Protein AF-A0A0R1NT02-F1 (afdb_monomer_lite)

Sequence (97 aa):
MPLEDQNKYAWSVKQDEKQIIGFFRKLAKPNDTLDRYLSLSNLDQNADYIINQKNKVSGRVLTNFGLREPYQFNASNGDTAQVTGDFQSYLFEIEKE

Structure (mmCIF, N/CA/C/O backbone):
data_AF-A0A0R1NT02-F1
#
_entry.id   AF-A0A0R1NT02-F1
#
loop_
_atom_site.group_PDB
_atom_site.id
_atom_site.type_symbol
_atom_site.label_atom_id
_atom_site.label_alt_id
_atom_site.label_comp_id
_atom_site.label_asym_id
_atom_site.label_entity_id
_atom_site.label_seq_id
_atom_site.pdbx_PDB_ins_code
_atom_site.Cartn_x
_atom_site.Cartn_y
_atom_site.Cartn_z
_atom_site.occupancy
_atom_site.B_iso_or_equiv
_atom_site.auth_seq_id
_atom_site.auth_comp_id
_atom_site.auth_asym_id
_atom_site.auth_atom_id
_atom_site.pdbx_PDB_model_num
ATOM 1 N N . MET A 1 1 ? -11.741 -10.923 -19.361 1.00 29.39 1 MET A N 1
ATOM 2 C CA . MET A 1 1 ? -11.378 -11.605 -18.099 1.00 29.39 1 MET A CA 1
ATOM 3 C C . MET A 1 1 ? -10.231 -10.823 -17.491 1.00 29.39 1 MET A C 1
ATOM 5 O O . MET A 1 1 ? -9.251 -10.653 -18.210 1.00 29.39 1 MET A O 1
ATOM 9 N N . PRO A 1 2 ? -10.318 -10.278 -16.267 1.00 39.94 2 PRO A N 1
ATOM 10 C CA . PRO A 1 2 ? -9.117 -9.746 -15.649 1.00 39.94 2 PRO A CA 1
ATOM 11 C C . PRO A 1 2 ? -8.223 -10.944 -15.321 1.00 39.94 2 PRO A C 1
ATOM 13 O O . PRO A 1 2 ? -8.637 -11.865 -14.621 1.00 39.94 2 PRO A O 1
ATOM 16 N N . LEU A 1 3 ? -7.034 -10.973 -15.917 1.00 39.59 3 LEU A N 1
ATOM 17 C CA . LEU A 1 3 ? -5.967 -11.877 -15.508 1.00 39.59 3 LEU A CA 1
ATOM 18 C C . LEU A 1 3 ? -5.615 -11.493 -14.068 1.00 39.59 3 LEU A C 1
ATOM 20 O O . LEU A 1 3 ? -5.283 -10.332 -13.824 1.00 39.59 3 LEU A O 1
ATOM 24 N N . GLU A 1 4 ? -5.723 -12.422 -13.118 1.00 54.50 4 GLU A N 1
ATOM 25 C CA . GLU A 1 4 ? -5.151 -12.222 -11.784 1.00 54.50 4 GLU A CA 1
ATOM 26 C C . GLU A 1 4 ? -3.694 -11.766 -11.947 1.00 54.50 4 GLU A C 1
ATOM 28 O O . GLU A 1 4 ? -2.909 -12.416 -12.643 1.00 54.50 4 GLU A O 1
ATOM 33 N N . ASP A 1 5 ? -3.326 -10.621 -11.361 1.00 67.56 5 ASP A N 1
ATOM 34 C CA . ASP A 1 5 ? -1.960 -10.097 -11.465 1.00 67.56 5 ASP A CA 1
ATOM 35 C C . ASP A 1 5 ? -1.029 -10.930 -10.572 1.00 67.56 5 ASP A C 1
ATOM 37 O O . ASP A 1 5 ? -0.677 -10.533 -9.463 1.00 67.56 5 ASP A O 1
ATOM 41 N N . GLN A 1 6 ? -0.596 -12.090 -11.076 1.00 83.31 6 GLN A N 1
ATOM 42 C CA . GLN A 1 6 ? 0.353 -13.003 -10.418 1.00 83.31 6 GLN A CA 1
ATOM 43 C C . GLN A 1 6 ? 1.731 -12.372 -10.141 1.00 83.31 6 GLN A C 1
ATOM 45 O O . GLN A 1 6 ? 2.622 -13.013 -9.572 1.00 83.31 6 GLN A O 1
ATOM 50 N N . ASN A 1 7 ? 1.939 -11.125 -10.568 1.00 87.94 7 ASN A N 1
ATOM 51 C CA . ASN A 1 7 ? 3.143 -10.356 -10.309 1.00 87.94 7 ASN A CA 1
ATOM 52 C C . ASN A 1 7 ? 3.191 -9.780 -8.888 1.00 87.94 7 ASN A C 1
ATOM 54 O O . ASN A 1 7 ? 4.226 -9.234 -8.507 1.00 87.94 7 ASN A O 1
ATOM 58 N N . LYS A 1 8 ? 2.095 -9.859 -8.124 1.00 89.12 8 LYS A N 1
ATOM 59 C CA . LYS A 1 8 ? 1.964 -9.197 -6.827 1.00 89.12 8 LYS A CA 1
ATOM 60 C C . LYS A 1 8 ? 1.476 -10.123 -5.735 1.00 89.12 8 LYS A C 1
ATOM 62 O O . LYS A 1 8 ? 0.629 -10.980 -5.965 1.00 89.12 8 LYS A O 1
ATOM 67 N N . TYR A 1 9 ? 1.963 -9.860 -4.533 1.00 91.44 9 TYR A N 1
ATOM 68 C CA . TYR A 1 9 ? 1.446 -10.435 -3.307 1.00 91.44 9 TYR A CA 1
ATOM 69 C C . TYR A 1 9 ? 1.283 -9.336 -2.272 1.00 91.44 9 TYR A C 1
ATOM 71 O O . TYR A 1 9 ? 2.127 -8.448 -2.154 1.00 91.44 9 TYR A O 1
ATOM 79 N N . ALA A 1 10 ? 0.200 -9.419 -1.513 1.00 91.25 10 ALA A N 1
ATOM 80 C CA 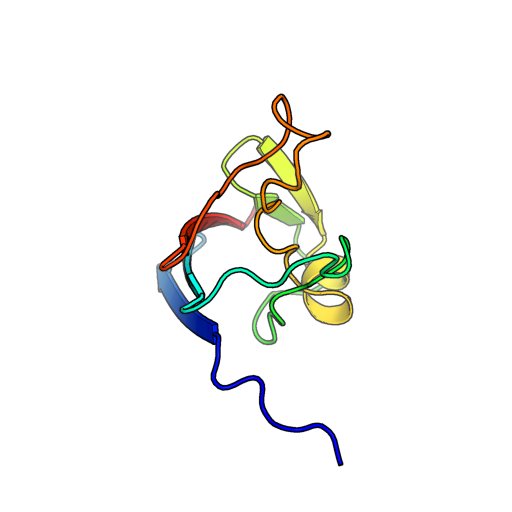. ALA A 1 10 ? 0.002 -8.597 -0.341 1.00 91.25 10 ALA A CA 1
ATOM 81 C C . ALA A 1 10 ? -0.535 -9.462 0.794 1.00 91.25 10 ALA A C 1
ATOM 83 O O . ALA A 1 10 ? -1.285 -10.412 0.567 1.00 91.25 10 ALA A O 1
ATOM 84 N N . TRP A 1 11 ? -0.132 -9.135 2.010 1.00 91.62 11 TRP A N 1
ATOM 85 C CA . TRP A 1 11 ? -0.605 -9.778 3.227 1.00 91.62 11 TRP A CA 1
ATOM 86 C C . TRP A 1 11 ? -0.772 -8.722 4.307 1.00 91.62 11 TRP A C 1
ATOM 88 O O . TRP A 1 11 ? -0.206 -7.632 4.220 1.00 91.62 11 TRP A O 1
ATOM 98 N N . SER A 1 12 ? -1.548 -9.039 5.337 1.00 91.69 12 SER A N 1
ATOM 99 C CA . SER A 1 12 ? -1.716 -8.134 6.460 1.00 91.69 12 SER A CA 1
ATOM 100 C C . SER A 1 12 ? -1.797 -8.876 7.781 1.0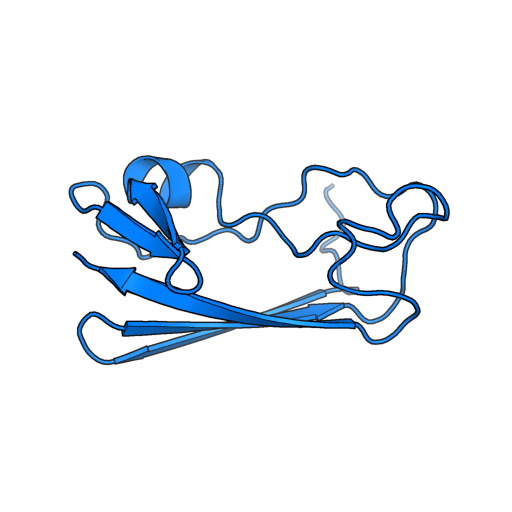0 91.69 12 SER A C 1
ATOM 102 O O . SER A 1 12 ? -2.361 -9.966 7.858 1.00 91.69 12 SER A O 1
ATOM 104 N N . VAL A 1 13 ? -1.231 -8.255 8.811 1.00 92.81 13 VAL A N 1
ATOM 105 C CA . VAL A 1 13 ? -1.328 -8.682 10.204 1.00 92.81 13 VAL A CA 1
ATOM 106 C C . VAL A 1 13 ? -1.869 -7.505 11.001 1.00 92.81 13 VAL A C 1
ATOM 108 O O . VAL A 1 13 ? -1.377 -6.385 10.862 1.00 92.81 13 VAL A O 1
ATOM 111 N N . LYS A 1 14 ? -2.890 -7.754 11.820 1.00 92.25 14 LYS A N 1
ATOM 112 C CA . LYS A 1 14 ? -3.532 -6.750 12.669 1.00 92.25 14 LYS A CA 1
ATOM 113 C C . LYS A 1 14 ? -3.423 -7.164 14.133 1.00 92.25 14 LYS A C 1
ATOM 115 O O . LYS A 1 14 ? -3.674 -8.323 14.456 1.00 92.25 14 LYS A O 1
ATOM 120 N N . GLN A 1 15 ? -3.095 -6.206 14.990 1.00 93.75 15 GLN A N 1
ATOM 121 C CA . GLN A 1 15 ? -3.138 -6.323 16.441 1.00 93.75 15 GLN A CA 1
ATOM 122 C C . GLN A 1 15 ? -3.749 -5.041 17.011 1.00 93.75 15 GLN A C 1
ATOM 124 O O . GLN A 1 15 ? -3.194 -3.957 16.836 1.00 93.75 15 GLN A O 1
ATOM 129 N N . ASP A 1 16 ? -4.893 -5.177 17.683 1.00 92.12 16 ASP A N 1
ATOM 130 C CA . ASP A 1 16 ? -5.668 -4.058 18.227 1.00 92.12 16 ASP A CA 1
ATOM 131 C C . ASP A 1 16 ? -5.936 -2.986 17.154 1.00 92.12 16 ASP A C 1
ATOM 133 O O . ASP A 1 16 ? -6.504 -3.291 16.099 1.00 92.12 16 ASP A O 1
ATOM 137 N N . GLU A 1 17 ? -5.499 -1.751 17.396 1.00 94.38 17 GLU A N 1
ATOM 138 C CA . GLU A 1 17 ? -5.670 -0.619 16.483 1.00 94.38 17 GLU A CA 1
ATOM 139 C C . GLU A 1 17 ? -4.536 -0.461 15.468 1.00 94.38 17 GLU A C 1
ATOM 141 O O . GLU A 1 17 ? -4.586 0.430 14.624 1.00 94.38 17 GLU A O 1
ATOM 146 N N . LYS A 1 18 ? -3.534 -1.347 15.494 1.00 94.44 18 LYS A N 1
ATOM 147 C CA . LYS A 1 18 ? -2.388 -1.316 14.583 1.00 94.44 18 LYS A CA 1
ATOM 148 C C . LYS A 1 18 ? -2.451 -2.451 13.575 1.00 94.44 18 LYS A C 1
ATOM 150 O O . LYS A 1 18 ? -2.759 -3.599 13.893 1.00 94.44 18 LYS A O 1
ATOM 155 N N . GLN A 1 19 ? -2.111 -2.140 12.337 1.00 94.19 19 GLN A N 1
ATOM 156 C CA . GLN A 1 19 ? -2.099 -3.087 11.238 1.00 94.19 19 GLN A CA 1
ATOM 157 C C . GLN A 1 19 ? -0.877 -2.847 10.358 1.00 94.19 19 GLN A C 1
ATOM 159 O O . GLN A 1 19 ? -0.603 -1.725 9.942 1.00 94.19 19 GLN A O 1
ATOM 164 N N . ILE A 1 20 ? -0.155 -3.922 10.052 1.00 95.06 20 ILE A N 1
ATOM 165 C CA . ILE A 1 20 ? 0.941 -3.913 9.086 1.00 95.06 20 ILE A CA 1
ATOM 166 C C . ILE A 1 20 ? 0.454 -4.595 7.813 1.00 95.06 20 ILE A C 1
ATOM 168 O O . ILE A 1 20 ? -0.196 -5.646 7.859 1.00 95.06 20 ILE A O 1
ATOM 172 N N . ILE A 1 21 ? 0.762 -3.997 6.668 1.00 95.06 21 ILE A N 1
ATOM 173 C CA . ILE A 1 21 ? 0.507 -4.581 5.352 1.00 95.06 21 ILE A CA 1
ATOM 174 C C . ILE A 1 21 ? 1.837 -4.721 4.632 1.00 95.06 21 ILE A C 1
ATOM 176 O O . ILE A 1 21 ? 2.527 -3.733 4.382 1.00 95.06 21 ILE A O 1
ATOM 180 N N . GLY A 1 22 ? 2.178 -5.956 4.279 1.00 94.50 22 GLY A N 1
ATOM 181 C CA . GLY A 1 22 ? 3.312 -6.238 3.418 1.00 94.50 22 GLY A CA 1
ATOM 182 C C . GLY A 1 22 ? 2.889 -6.294 1.965 1.00 94.50 22 GLY A C 1
ATOM 183 O O . GLY A 1 22 ? 1.927 -6.976 1.620 1.00 94.50 22 GLY A O 1
ATOM 184 N N . PHE A 1 23 ? 3.632 -5.595 1.116 1.00 94.12 23 PHE A N 1
ATOM 185 C CA . PHE A 1 23 ? 3.488 -5.612 -0.331 1.00 94.12 23 PHE A CA 1
ATOM 186 C C . PHE A 1 23 ? 4.750 -6.171 -0.979 1.00 94.12 23 PHE A C 1
ATOM 188 O O . PHE A 1 23 ? 5.864 -5.808 -0.595 1.00 94.12 23 PHE A O 1
ATOM 195 N N . PHE A 1 24 ? 4.568 -7.012 -1.995 1.00 93.69 24 PHE A N 1
ATOM 196 C CA . PHE A 1 24 ? 5.644 -7.501 -2.841 1.00 93.69 24 PHE A CA 1
ATOM 197 C C . PHE A 1 24 ? 5.240 -7.523 -4.313 1.00 93.69 24 PHE A C 1
ATOM 199 O O . PHE A 1 24 ? 4.148 -7.979 -4.664 1.00 93.69 24 PHE A O 1
ATOM 206 N N . ARG A 1 25 ? 6.153 -7.097 -5.188 1.00 92.31 25 ARG A N 1
ATOM 207 C CA . ARG A 1 25 ? 6.017 -7.163 -6.646 1.00 92.31 25 ARG A CA 1
ATOM 208 C C . ARG A 1 25 ? 7.249 -7.831 -7.251 1.00 92.31 25 ARG A C 1
ATOM 210 O O . ARG A 1 25 ? 8.364 -7.381 -7.012 1.00 92.31 25 ARG A O 1
ATOM 217 N N . LYS A 1 26 ? 7.053 -8.872 -8.070 1.00 93.69 26 LYS A N 1
ATOM 218 C CA . LYS A 1 26 ? 8.161 -9.630 -8.683 1.00 93.69 26 LYS A CA 1
ATOM 219 C C . LYS A 1 26 ? 8.901 -8.803 -9.731 1.00 93.69 26 LYS A C 1
ATOM 221 O O . LYS A 1 26 ? 10.105 -8.647 -9.620 1.00 93.69 26 LYS A O 1
ATOM 226 N N . LEU A 1 27 ? 8.184 -8.285 -10.726 1.00 91.38 27 LEU A N 1
ATOM 227 C CA . LEU A 1 27 ? 8.772 -7.568 -11.859 1.00 91.38 27 LEU A CA 1
ATOM 228 C C . LEU A 1 27 ? 8.308 -6.113 -11.904 1.00 91.38 27 LEU A C 1
ATOM 230 O O . LEU A 1 27 ? 7.105 -5.836 -11.780 1.00 91.38 27 LEU A O 1
ATOM 234 N N . ALA A 1 28 ? 9.245 -5.198 -12.136 1.00 87.56 28 ALA A N 1
ATOM 235 C CA . ALA A 1 28 ? 8.941 -3.834 -12.528 1.00 87.56 28 ALA A CA 1
ATOM 236 C C . ALA A 1 28 ? 8.239 -3.842 -13.886 1.00 87.56 28 ALA A C 1
ATOM 238 O O . ALA A 1 28 ? 8.623 -4.560 -14.810 1.00 87.56 28 ALA A O 1
ATOM 239 N N . LYS A 1 29 ? 7.200 -3.020 -14.021 1.00 79.06 29 LYS A N 1
ATOM 240 C CA . LYS A 1 29 ? 6.519 -2.827 -15.304 1.00 79.06 29 LYS A CA 1
ATOM 241 C C . LYS A 1 29 ? 6.908 -1.455 -15.870 1.00 79.06 29 LYS A C 1
ATOM 243 O O . LYS A 1 29 ? 6.750 -0.462 -15.152 1.00 79.06 29 LYS A O 1
ATOM 248 N N . PRO A 1 30 ? 7.446 -1.368 -17.101 1.00 72.44 30 PRO A N 1
ATOM 249 C CA . PRO A 1 30 ? 7.665 -0.084 -17.759 1.00 72.44 30 PRO A CA 1
ATOM 250 C C . PRO A 1 30 ? 6.313 0.567 -18.078 1.00 72.44 30 PRO A C 1
ATOM 252 O O . PRO A 1 30 ? 5.366 -0.132 -18.433 1.00 72.44 30 PRO A O 1
ATOM 255 N N . ASN A 1 31 ? 6.224 1.894 -17.946 1.00 71.19 31 ASN A N 1
ATOM 256 C CA . ASN A 1 31 ? 4.993 2.673 -18.161 1.00 71.19 31 ASN A CA 1
ATOM 257 C C . ASN A 1 31 ? 3.763 2.143 -17.392 1.00 71.19 31 ASN A C 1
ATOM 259 O O . ASN A 1 31 ? 2.636 2.233 -17.878 1.00 71.19 31 ASN A O 1
ATOM 263 N N . ASP A 1 32 ? 3.972 1.575 -16.200 1.00 69.88 32 ASP A N 1
ATOM 264 C CA . ASP A 1 32 ? 2.873 1.154 -15.327 1.00 69.88 32 ASP A CA 1
ATOM 265 C C . ASP A 1 32 ? 2.051 2.377 -14.881 1.00 69.88 32 ASP A C 1
ATOM 267 O O . ASP A 1 32 ? 2.585 3.477 -14.709 1.00 69.88 32 ASP A O 1
ATOM 271 N N . THR A 1 33 ? 0.743 2.201 -14.690 1.00 71.38 33 THR A N 1
ATOM 272 C CA . THR A 1 33 ? -0.140 3.298 -14.266 1.00 71.38 33 THR A CA 1
ATOM 273 C C . THR A 1 33 ? 0.220 3.755 -12.853 1.00 71.38 33 THR A C 1
ATOM 275 O O . THR A 1 33 ? 0.440 2.915 -11.979 1.00 71.38 33 THR A O 1
ATOM 278 N N . LEU A 1 34 ? 0.214 5.067 -12.596 1.00 69.38 34 LEU A N 1
ATOM 279 C CA . LEU A 1 34 ? 0.574 5.638 -11.287 1.00 69.38 34 LEU A CA 1
ATOM 280 C C . LEU A 1 34 ? -0.453 5.351 -10.176 1.00 69.38 34 LEU A C 1
ATOM 282 O O . LEU A 1 34 ? -0.131 5.492 -8.994 1.00 69.38 34 LEU A O 1
ATOM 286 N N . ASP A 1 35 ? -1.667 4.944 -10.541 1.00 74.19 35 ASP A N 1
ATOM 287 C CA . ASP A 1 35 ? -2.804 4.817 -9.630 1.00 74.19 35 ASP A CA 1
ATOM 288 C C . ASP A 1 35 ? -3.173 3.344 -9.438 1.00 74.19 35 ASP A C 1
ATOM 290 O O . ASP A 1 35 ? -4.135 2.823 -10.002 1.00 74.19 35 ASP A O 1
ATOM 294 N N . ARG A 1 36 ? -2.347 2.643 -8.656 1.00 84.31 36 ARG A N 1
ATOM 295 C CA . ARG A 1 36 ? -2.601 1.258 -8.244 1.00 84.31 36 ARG A CA 1
ATOM 296 C C . ARG A 1 36 ? -2.889 1.227 -6.758 1.00 84.31 36 ARG A C 1
ATOM 298 O O . ARG A 1 36 ? -2.209 1.895 -5.982 1.00 84.31 36 ARG A O 1
ATOM 305 N N . TYR A 1 37 ? -3.885 0.439 -6.381 1.00 89.56 37 TYR A N 1
ATOM 306 C CA . TYR A 1 37 ? -4.360 0.366 -5.012 1.00 89.56 37 TYR A CA 1
ATOM 307 C C . TYR A 1 37 ? -4.463 -1.086 -4.555 1.00 89.56 37 TYR A C 1
ATOM 309 O O . TYR A 1 37 ? -4.924 -1.960 -5.291 1.00 89.56 37 TYR A O 1
ATOM 317 N N . LEU A 1 38 ? -4.046 -1.321 -3.318 1.00 89.25 38 LEU A N 1
ATOM 318 C CA . LEU A 1 38 ? -4.268 -2.544 -2.569 1.00 89.25 38 LEU A CA 1
ATOM 319 C C . LEU A 1 38 ? -5.652 -2.460 -1.931 1.00 89.25 38 LEU A C 1
ATOM 321 O O . LEU A 1 38 ? -5.913 -1.569 -1.124 1.00 89.25 38 LEU A O 1
ATOM 325 N N . SER A 1 39 ? -6.547 -3.376 -2.294 1.00 87.12 39 SER A N 1
ATOM 326 C CA . SER A 1 39 ? -7.876 -3.438 -1.684 1.00 87.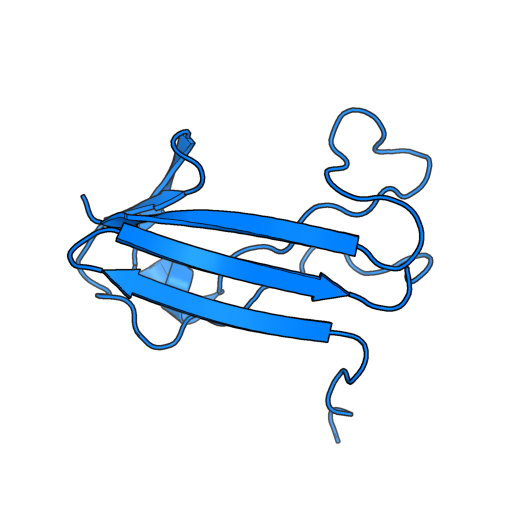12 39 SER A CA 1
ATOM 327 C C . SER A 1 39 ? -7.769 -3.784 -0.196 1.00 87.12 39 SER A C 1
ATOM 329 O O . SER A 1 39 ? -7.057 -4.718 0.177 1.00 87.12 39 SER A O 1
ATOM 331 N N . LEU A 1 40 ? -8.487 -3.037 0.645 1.00 83.94 40 LEU A N 1
ATOM 332 C CA . LEU A 1 40 ? -8.597 -3.272 2.083 1.00 83.94 40 LEU A CA 1
ATOM 333 C C . LEU A 1 40 ? -10.070 -3.504 2.421 1.00 83.94 40 LEU A C 1
ATOM 335 O O . LEU A 1 40 ? -10.848 -2.561 2.491 1.00 83.94 40 LEU A O 1
ATOM 339 N N . SER A 1 41 ? -10.477 -4.757 2.612 1.00 72.00 41 SER A N 1
ATOM 340 C CA . SER A 1 41 ? -11.897 -5.101 2.791 1.00 72.00 41 SER A CA 1
ATOM 341 C C . SER A 1 41 ? -12.385 -5.078 4.245 1.00 72.00 41 SER A C 1
ATOM 343 O O . SER A 1 41 ? -13.582 -5.203 4.480 1.00 72.00 41 SER A O 1
ATOM 345 N N . ASN A 1 42 ? -11.484 -4.936 5.224 1.00 79.06 42 ASN A N 1
ATOM 346 C CA . ASN A 1 42 ? -11.774 -5.235 6.635 1.00 79.06 42 ASN A CA 1
ATOM 347 C C . ASN A 1 42 ? -11.547 -4.036 7.580 1.00 79.06 42 ASN A C 1
ATOM 349 O O . ASN A 1 42 ? -11.220 -4.228 8.753 1.00 79.06 42 ASN A O 1
ATOM 353 N N . LEU A 1 43 ? -11.670 -2.806 7.075 1.00 89.00 43 LEU A N 1
ATOM 354 C CA . LEU A 1 43 ? -11.541 -1.587 7.881 1.00 89.00 43 LEU A CA 1
ATOM 355 C C . LEU A 1 43 ? -12.903 -1.090 8.380 1.00 89.00 43 LEU A C 1
ATOM 357 O O . LEU A 1 43 ? -13.938 -1.304 7.748 1.00 89.00 43 LEU A O 1
ATOM 361 N N . ASP A 1 44 ? -12.890 -0.398 9.517 1.00 93.06 44 ASP A N 1
ATOM 362 C CA . ASP A 1 44 ? -14.056 0.301 10.052 1.00 93.06 44 ASP A CA 1
ATOM 363 C C . ASP A 1 44 ? -14.297 1.570 9.231 1.00 93.06 44 ASP A C 1
ATOM 365 O O . ASP A 1 44 ? -13.474 2.483 9.208 1.00 93.06 44 ASP A O 1
ATOM 369 N N . GLN A 1 45 ? -15.428 1.634 8.533 1.00 94.44 45 GLN A N 1
ATOM 370 C CA . GLN A 1 45 ? -15.726 2.742 7.625 1.00 94.44 45 GLN A CA 1
ATOM 371 C C . GLN A 1 45 ? -16.011 4.066 8.345 1.00 94.44 45 GLN A C 1
ATOM 373 O O . GLN A 1 45 ? -15.970 5.112 7.696 1.00 94.44 45 GLN A O 1
ATOM 378 N N . ASN A 1 46 ? -16.301 4.025 9.648 1.00 96.31 46 ASN A N 1
ATOM 379 C CA . ASN A 1 46 ? -16.649 5.199 10.450 1.00 96.31 46 ASN A CA 1
ATOM 380 C C . ASN A 1 46 ? -15.462 5.756 11.248 1.00 96.31 46 ASN A C 1
ATOM 382 O O . ASN A 1 46 ? -15.641 6.705 12.006 1.00 96.31 46 ASN A O 1
ATOM 386 N N . ALA A 1 47 ? -14.277 5.167 11.090 1.00 96.19 47 ALA A N 1
ATOM 387 C CA . ALA A 1 47 ? -13.056 5.599 11.750 1.00 96.19 47 ALA A CA 1
ATOM 388 C C . ALA A 1 47 ? -12.092 6.275 10.775 1.00 96.19 47 ALA A C 1
ATOM 390 O O . ALA A 1 47 ? -12.182 6.089 9.556 1.00 96.19 47 ALA A O 1
ATOM 391 N N . ASP A 1 48 ? -11.138 7.013 11.328 1.00 97.38 48 ASP A N 1
ATOM 392 C CA . ASP A 1 48 ? -9.992 7.516 10.589 1.00 97.38 48 ASP A CA 1
ATOM 393 C C . ASP A 1 48 ? -8.754 6.665 10.871 1.00 97.38 48 ASP A C 1
ATOM 395 O O . ASP A 1 48 ? -8.636 6.013 11.909 1.00 97.38 48 ASP A O 1
ATOM 399 N N . TYR A 1 49 ? -7.831 6.665 9.914 1.00 96.44 49 TYR A N 1
ATOM 400 C CA . TYR A 1 49 ? -6.600 5.897 9.982 1.00 96.44 49 TYR A CA 1
ATOM 401 C C . TYR A 1 49 ? -5.393 6.760 9.641 1.00 96.44 49 TYR A C 1
ATOM 403 O O . TYR A 1 49 ? -5.418 7.525 8.673 1.00 96.44 49 TYR A O 1
ATOM 411 N N . ILE A 1 50 ? -4.308 6.587 10.387 1.00 97.25 50 ILE A N 1
ATOM 412 C CA . ILE A 1 50 ? -3.004 7.171 10.092 1.00 97.25 50 ILE A CA 1
ATOM 413 C C . ILE A 1 50 ? -2.165 6.156 9.315 1.00 97.25 50 ILE A C 1
ATOM 415 O O . ILE A 1 50 ? -1.880 5.062 9.795 1.00 97.25 50 ILE A O 1
ATOM 419 N N . ILE A 1 51 ? -1.743 6.536 8.109 1.00 95.12 51 ILE A N 1
ATOM 420 C CA . ILE A 1 51 ? -0.902 5.731 7.221 1.00 95.12 51 ILE A CA 1
ATOM 421 C C . ILE A 1 51 ? 0.551 6.187 7.341 1.00 95.12 51 ILE A C 1
ATOM 423 O O . ILE A 1 51 ? 0.858 7.369 7.131 1.00 95.12 51 ILE A O 1
ATOM 427 N N . ASN A 1 52 ? 1.451 5.247 7.638 1.00 94.94 52 ASN A N 1
ATOM 428 C CA . ASN A 1 52 ? 2.893 5.451 7.799 1.00 94.94 52 ASN A CA 1
ATOM 429 C C . ASN A 1 52 ? 3.222 6.643 8.711 1.00 94.94 52 ASN A C 1
ATOM 431 O O . ASN A 1 52 ? 4.113 7.435 8.397 1.00 94.94 52 ASN A O 1
ATOM 435 N N . GLN A 1 53 ? 2.451 6.800 9.795 1.00 94.19 53 GLN A N 1
ATOM 436 C CA . GLN A 1 53 ? 2.608 7.856 10.807 1.00 94.19 53 GLN A CA 1
ATOM 437 C C . GLN A 1 53 ? 2.490 9.293 10.254 1.00 94.19 53 GLN A C 1
ATOM 439 O O . GLN A 1 53 ? 2.956 10.242 10.880 1.00 94.19 53 GLN A O 1
ATOM 444 N N . LYS A 1 54 ? 1.910 9.472 9.056 1.00 92.94 54 LYS A N 1
ATOM 445 C CA . LYS A 1 54 ? 1.906 10.764 8.346 1.00 92.94 54 LYS A CA 1
ATOM 446 C C . LYS A 1 54 ? 0.538 11.176 7.827 1.00 92.94 54 LYS A C 1
ATOM 448 O O . LYS A 1 54 ? 0.110 12.299 8.067 1.00 92.94 54 LYS A O 1
ATOM 453 N N . ASN A 1 55 ? -0.122 10.303 7.069 1.00 93.12 55 ASN A N 1
ATOM 454 C CA . ASN A 1 55 ? -1.312 10.687 6.311 1.00 93.12 55 ASN A CA 1
ATOM 455 C C . ASN A 1 55 ? -2.574 10.177 6.995 1.00 93.12 55 ASN A C 1
ATOM 457 O O . ASN A 1 55 ? -2.733 8.969 7.141 1.00 93.12 55 ASN A O 1
ATOM 461 N N . LYS A 1 56 ? -3.485 11.084 7.351 1.00 96.31 56 LYS A N 1
ATOM 462 C CA . LYS A 1 56 ? -4.806 10.735 7.877 1.00 96.31 56 LYS A CA 1
ATOM 463 C C . LYS A 1 56 ? -5.786 10.479 6.732 1.00 96.31 56 LYS A C 1
ATOM 465 O O . LYS A 1 56 ? -5.951 11.330 5.858 1.00 96.31 56 LYS A O 1
ATOM 470 N N . VAL A 1 57 ? -6.429 9.313 6.726 1.00 95.12 57 VAL A N 1
ATOM 471 C CA . VAL A 1 57 ? -7.377 8.887 5.688 1.00 95.12 57 VAL A CA 1
ATOM 472 C C . VAL A 1 57 ? -8.572 8.191 6.334 1.00 95.12 57 VAL A C 1
ATOM 474 O O . VAL A 1 57 ? -8.400 7.315 7.176 1.00 95.12 57 VAL A O 1
ATOM 477 N N . SER A 1 58 ? -9.787 8.539 5.907 1.00 96.31 58 SER A N 1
ATOM 478 C CA . SER A 1 58 ? -10.993 7.873 6.415 1.00 96.31 58 SER A CA 1
ATOM 479 C C . SER A 1 58 ? -11.065 6.400 5.999 1.00 96.31 58 SER A C 1
ATOM 481 O O . SER A 1 58 ? -10.733 6.032 4.864 1.00 96.31 58 SER A O 1
ATOM 483 N N . GLY A 1 59 ? -11.591 5.558 6.886 1.00 94.81 59 GLY A N 1
ATOM 484 C CA . GLY A 1 59 ? -11.816 4.137 6.637 1.00 94.81 59 GLY A CA 1
ATOM 485 C C . GLY A 1 59 ? -12.740 3.880 5.451 1.00 94.81 59 GLY A C 1
ATOM 486 O O . GLY A 1 59 ? -12.513 2.947 4.680 1.00 94.81 59 GLY A O 1
ATOM 487 N N . ARG A 1 60 ? -13.733 4.751 5.221 1.00 94.75 60 ARG A N 1
ATOM 488 C CA . ARG A 1 60 ? -14.593 4.703 4.029 1.00 94.75 60 ARG A CA 1
ATOM 489 C C . ARG A 1 60 ? -13.797 4.863 2.730 1.00 94.75 60 ARG A C 1
ATOM 491 O O . ARG A 1 60 ? -14.049 4.129 1.776 1.00 9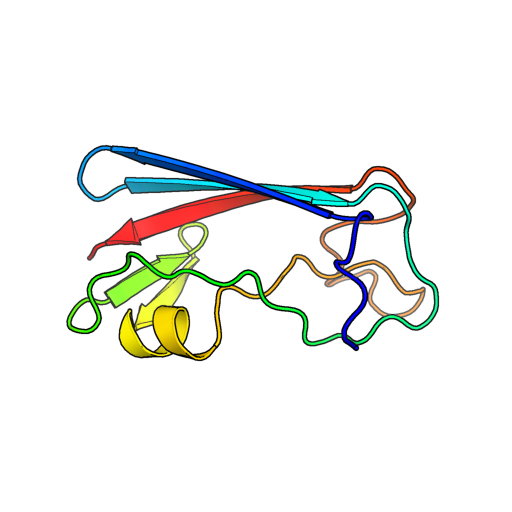4.75 60 ARG A O 1
ATOM 498 N N . VAL A 1 61 ? -12.844 5.797 2.673 1.00 93.44 61 VAL A N 1
ATOM 499 C CA . VAL A 1 61 ? -11.989 5.985 1.487 1.00 93.44 61 VAL A CA 1
ATOM 500 C C . VAL A 1 61 ? -11.100 4.763 1.276 1.00 93.44 61 VAL A C 1
ATOM 502 O O . VAL A 1 61 ? -11.071 4.230 0.169 1.00 93.44 61 VAL A O 1
ATOM 505 N N . LEU A 1 62 ? -10.445 4.274 2.332 1.00 92.56 62 LEU A N 1
ATOM 506 C CA . LEU A 1 62 ? -9.580 3.093 2.250 1.00 92.56 62 LEU A CA 1
ATOM 507 C C . LEU A 1 62 ? -10.347 1.827 1.847 1.00 92.56 62 LEU A C 1
ATOM 509 O O . LEU A 1 62 ? -9.821 1.014 1.096 1.00 92.56 62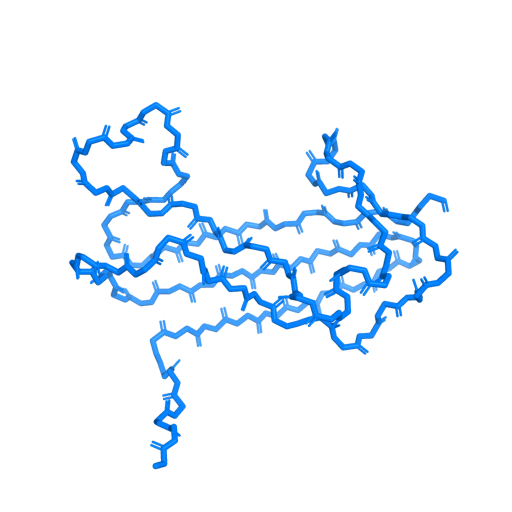 LEU A O 1
ATOM 513 N N . THR A 1 63 ? -11.596 1.679 2.289 1.00 91.44 63 THR A N 1
ATOM 514 C CA . THR A 1 63 ? -12.442 0.535 1.918 1.00 91.44 63 THR A CA 1
ATOM 515 C C . THR A 1 63 ? -12.869 0.594 0.449 1.00 91.44 63 THR A C 1
ATOM 517 O O . THR A 1 63 ? -12.865 -0.424 -0.237 1.00 91.44 63 THR A O 1
ATOM 520 N N . ASN A 1 64 ? -13.215 1.783 -0.059 1.00 90.94 64 ASN A N 1
ATOM 521 C CA . ASN A 1 64 ? -13.740 1.942 -1.420 1.00 90.94 64 ASN A CA 1
ATOM 522 C C . ASN A 1 64 ? -12.649 2.011 -2.497 1.00 90.94 64 ASN A C 1
ATOM 524 O O . ASN A 1 64 ? -12.836 1.482 -3.590 1.00 90.94 64 ASN A O 1
ATOM 528 N N . PHE A 1 65 ? -11.533 2.684 -2.211 1.00 89.81 65 PHE A N 1
ATOM 529 C CA . PHE A 1 65 ? -10.451 2.905 -3.176 1.00 89.81 65 PHE A CA 1
ATOM 530 C C . PHE A 1 65 ? -9.229 2.031 -2.908 1.00 89.81 65 PHE A C 1
ATOM 532 O O . PHE A 1 65 ? -8.471 1.757 -3.833 1.00 89.81 65 PHE A O 1
ATOM 539 N N . GLY A 1 66 ? -9.046 1.563 -1.674 1.00 91.25 66 GLY A N 1
ATOM 540 C CA . GLY A 1 66 ? -7.848 0.849 -1.256 1.00 91.25 66 GLY A CA 1
ATOM 541 C C . GLY A 1 66 ? -6.715 1.773 -0.814 1.00 91.25 66 GLY A C 1
ATOM 542 O O . GLY A 1 66 ? -6.807 3.002 -0.817 1.00 91.25 66 GLY A O 1
ATOM 543 N N . LEU A 1 67 ? -5.609 1.146 -0.433 1.00 91.00 67 LEU A N 1
ATOM 544 C CA . LEU A 1 67 ? -4.358 1.802 -0.092 1.00 91.00 67 LEU A CA 1
ATOM 545 C C . LEU A 1 67 ? -3.496 1.935 -1.339 1.00 91.00 67 LEU A C 1
ATOM 547 O O . LEU A 1 67 ? -3.226 0.942 -2.007 1.00 91.00 67 LEU A O 1
ATOM 551 N N . ARG A 1 68 ? -3.035 3.144 -1.651 1.00 90.81 68 ARG A N 1
ATOM 552 C CA . ARG A 1 68 ? -2.162 3.344 -2.809 1.00 90.81 68 ARG A CA 1
ATOM 553 C C . ARG A 1 68 ? -0.876 2.525 -2.663 1.00 90.81 68 ARG A C 1
ATOM 555 O O . ARG A 1 68 ? -0.224 2.558 -1.624 1.00 90.81 68 ARG A O 1
ATOM 562 N N . GLU A 1 69 ? -0.503 1.825 -3.723 1.00 91.81 69 GLU A N 1
ATOM 563 C CA . GLU A 1 69 ? 0.781 1.138 -3.832 1.00 91.81 69 GLU A CA 1
ATOM 564 C C . GLU A 1 69 ? 1.969 2.109 -3.806 1.00 91.81 69 GLU A C 1
ATOM 566 O O . GLU A 1 69 ? 1.809 3.280 -4.165 1.00 91.81 69 GLU A O 1
ATOM 571 N N . PRO A 1 70 ? 3.173 1.636 -3.425 1.00 90.81 70 PRO A N 1
ATOM 572 C CA . PRO A 1 70 ? 4.360 2.479 -3.446 1.00 90.81 70 PRO A CA 1
ATOM 573 C C . PRO A 1 70 ? 4.678 2.956 -4.868 1.00 90.81 70 PRO A C 1
ATOM 575 O O . PRO A 1 70 ? 4.576 2.196 -5.837 1.00 90.81 70 PRO A O 1
ATOM 578 N N . TYR A 1 71 ? 5.117 4.207 -4.992 1.00 89.81 71 TYR A N 1
ATOM 579 C CA . TYR A 1 71 ? 5.539 4.763 -6.272 1.00 89.81 71 TYR A CA 1
ATOM 580 C C . TYR A 1 71 ? 6.763 4.03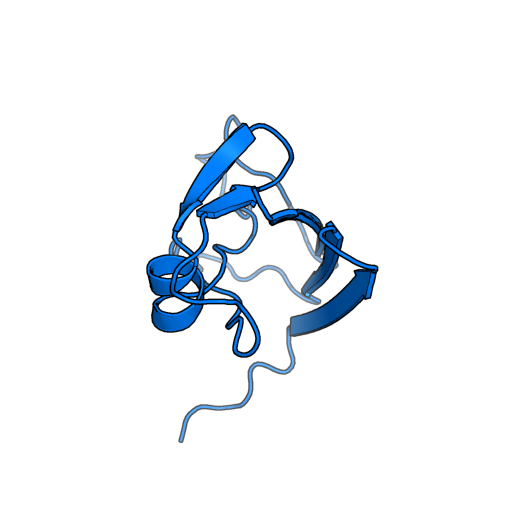0 -6.816 1.00 89.81 71 TYR A C 1
ATOM 582 O O . TYR A 1 71 ? 7.839 4.056 -6.216 1.00 89.81 71 TYR A O 1
ATOM 590 N N . GLN A 1 72 ? 6.608 3.416 -7.987 1.00 89.12 72 GLN A N 1
ATOM 591 C CA . GLN A 1 72 ? 7.725 2.843 -8.723 1.00 89.12 72 GLN A CA 1
ATOM 592 C C . GLN A 1 72 ? 8.508 3.945 -9.438 1.00 89.12 72 GLN A C 1
ATOM 594 O O . GLN A 1 72 ? 7.924 4.854 -10.033 1.00 89.12 72 GLN A O 1
ATOM 599 N N . PHE A 1 73 ? 9.831 3.836 -9.417 1.00 88.69 73 PHE A N 1
ATOM 600 C CA . PHE A 1 73 ? 10.705 4.695 -10.195 1.00 88.69 73 PHE A CA 1
ATOM 601 C C . PHE A 1 73 ? 10.447 4.544 -11.703 1.00 88.69 73 PHE A C 1
ATOM 603 O O . PHE A 1 73 ? 10.370 3.428 -12.224 1.00 88.69 73 PHE A O 1
ATOM 610 N N . ASN A 1 74 ? 10.331 5.671 -12.404 1.00 85.44 74 ASN A N 1
ATOM 611 C CA . ASN A 1 74 ? 10.064 5.743 -13.843 1.00 85.44 74 ASN A CA 1
ATOM 612 C C . ASN A 1 74 ? 11.050 6.656 -14.597 1.00 85.44 74 ASN A C 1
ATOM 614 O O . ASN A 1 74 ? 10.694 7.221 -15.625 1.00 85.44 74 ASN A O 1
ATOM 618 N N . ALA A 1 75 ? 12.273 6.815 -14.081 1.00 84.38 75 ALA A N 1
ATOM 619 C CA . ALA A 1 75 ? 13.315 7.732 -14.568 1.00 84.38 75 ALA A CA 1
ATOM 620 C C . ALA A 1 75 ? 13.071 9.230 -14.306 1.00 84.38 75 ALA A C 1
ATOM 622 O O . ALA A 1 75 ? 14.043 9.969 -14.171 1.00 84.38 75 ALA A O 1
ATOM 623 N N . SER A 1 76 ? 11.821 9.685 -14.179 1.00 85.81 76 SER A N 1
ATOM 624 C CA . SER A 1 76 ? 11.497 11.108 -13.968 1.00 85.81 76 SER A CA 1
ATOM 625 C C . SER A 1 76 ? 11.069 11.452 -12.542 1.00 85.81 76 SER A C 1
ATOM 627 O O . SER A 1 76 ? 11.135 12.610 -12.150 1.00 85.81 76 SER A O 1
ATOM 629 N N . ASN A 1 77 ? 10.633 10.470 -11.754 1.00 87.56 77 ASN A N 1
ATOM 630 C CA . ASN A 1 77 ? 10.072 10.682 -10.419 1.00 87.56 77 ASN A CA 1
ATOM 631 C C . ASN A 1 77 ? 11.053 10.362 -9.276 1.00 87.56 77 ASN A C 1
ATOM 633 O O . ASN A 1 77 ? 10.609 9.959 -8.201 1.00 87.56 77 ASN A O 1
ATOM 637 N N . GLY A 1 78 ? 12.364 10.528 -9.494 1.00 85.38 78 GLY A N 1
ATOM 638 C CA . GLY A 1 78 ? 13.417 10.136 -8.543 1.00 85.38 78 GLY A CA 1
ATOM 639 C C . GLY A 1 78 ? 13.187 10.615 -7.109 1.00 85.38 78 GLY A C 1
ATOM 640 O O . GLY A 1 78 ? 13.355 9.836 -6.178 1.00 85.38 78 GLY A O 1
ATOM 641 N N . ASP A 1 79 ? 12.685 11.837 -6.945 1.00 90.44 79 ASP A N 1
ATOM 642 C CA . ASP A 1 79 ? 12.461 12.456 -5.632 1.00 90.44 79 ASP A CA 1
ATOM 643 C C . ASP A 1 79 ? 11.237 11.901 -4.881 1.00 90.44 79 ASP A C 1
ATOM 645 O O . ASP A 1 79 ? 11.057 12.154 -3.692 1.00 90.44 79 ASP A O 1
ATOM 649 N N . THR A 1 80 ? 10.367 11.160 -5.572 1.00 89.00 80 THR A N 1
ATOM 650 C CA . THR A 1 80 ? 9.089 10.654 -5.031 1.00 89.00 80 THR A CA 1
ATOM 651 C C . THR A 1 80 ? 8.958 9.135 -5.097 1.00 89.00 80 THR A C 1
ATOM 653 O O . THR A 1 80 ? 8.063 8.567 -4.470 1.00 89.00 80 THR A O 1
ATOM 656 N N . ALA A 1 81 ? 9.835 8.462 -5.846 1.00 90.38 81 ALA A N 1
ATOM 657 C CA . ALA A 1 81 ? 9.839 7.016 -5.960 1.00 90.38 81 ALA A CA 1
ATOM 658 C C . ALA A 1 81 ? 10.157 6.366 -4.607 1.00 90.38 81 ALA A C 1
ATOM 660 O O . ALA A 1 81 ? 11.084 6.753 -3.901 1.00 90.38 81 ALA A O 1
ATOM 661 N N . GLN A 1 82 ? 9.386 5.342 -4.262 1.00 92.94 82 GLN A N 1
ATOM 662 C CA . GLN A 1 82 ? 9.552 4.559 -3.038 1.00 92.94 82 GLN A CA 1
ATOM 663 C C . GLN A 1 82 ? 10.204 3.204 -3.320 1.00 92.94 82 GLN A C 1
ATOM 665 O O . GLN A 1 82 ? 10.812 2.620 -2.429 1.00 92.94 82 GLN A O 1
ATOM 670 N N . VAL A 1 83 ? 10.074 2.697 -4.551 1.00 93.00 83 VAL A N 1
ATOM 671 C CA . VAL A 1 83 ? 10.641 1.417 -4.993 1.00 93.00 83 VAL A CA 1
ATOM 672 C C . VAL A 1 83 ? 11.224 1.534 -6.404 1.00 93.00 83 VAL A C 1
ATOM 674 O O . VAL A 1 83 ? 10.774 2.349 -7.209 1.00 93.00 83 VAL A O 1
ATOM 677 N N . THR A 1 84 ? 12.225 0.717 -6.730 1.00 92.62 84 THR A N 1
ATOM 678 C CA . THR A 1 84 ? 12.894 0.697 -8.043 1.00 92.62 84 THR A CA 1
ATOM 679 C C . THR A 1 84 ? 13.341 -0.720 -8.403 1.00 92.62 84 THR A C 1
ATOM 681 O O . THR A 1 84 ? 13.542 -1.535 -7.506 1.00 92.62 84 THR A O 1
ATOM 684 N N . GLY A 1 85 ? 13.502 -1.012 -9.697 1.00 91.62 85 GLY A N 1
ATOM 685 C CA . GLY A 1 85 ? 13.939 -2.328 -10.184 1.00 91.62 85 GLY A CA 1
ATOM 686 C C . GLY A 1 85 ? 12.953 -3.466 -9.891 1.00 91.62 85 GLY A C 1
ATOM 687 O O . GLY A 1 85 ? 11.806 -3.223 -9.521 1.00 91.62 85 GLY A O 1
ATOM 688 N N . ASP A 1 86 ? 13.389 -4.707 -10.087 1.00 94.19 86 ASP A N 1
ATOM 689 C CA . ASP A 1 86 ? 12.597 -5.906 -9.785 1.00 94.19 86 ASP A CA 1
ATOM 690 C C . ASP A 1 86 ? 12.619 -6.252 -8.285 1.00 94.19 86 ASP A C 1
ATOM 692 O O . ASP A 1 86 ? 13.435 -5.738 -7.522 1.00 94.19 86 ASP A O 1
ATOM 696 N N . PHE A 1 87 ? 11.722 -7.150 -7.867 1.00 94.75 87 PHE A N 1
ATOM 697 C CA . PHE A 1 87 ? 11.600 -7.665 -6.496 1.00 94.75 87 PHE A CA 1
ATOM 698 C C . PHE A 1 87 ? 11.365 -6.575 -5.442 1.00 94.75 87 PHE A C 1
ATOM 700 O O . PHE A 1 87 ? 12.017 -6.513 -4.400 1.00 94.75 87 PHE A O 1
ATOM 707 N N . GLN A 1 88 ? 10.391 -5.716 -5.715 1.00 94.25 88 GLN A N 1
ATOM 708 C CA . GLN A 1 88 ? 10.055 -4.571 -4.878 1.00 94.25 88 GLN A CA 1
ATOM 709 C C . GLN A 1 88 ? 9.264 -5.020 -3.653 1.00 94.25 88 GLN A C 1
ATOM 711 O O . GLN A 1 88 ? 8.256 -5.719 -3.790 1.00 94.25 88 GLN A O 1
ATOM 716 N N . SER A 1 89 ? 9.665 -4.556 -2.473 1.00 95.25 89 SER A N 1
ATOM 717 C CA . SER A 1 89 ? 8.912 -4.725 -1.234 1.00 95.25 89 SER A CA 1
ATOM 718 C C . SER A 1 89 ? 8.611 -3.379 -0.586 1.00 95.25 89 SER A C 1
ATOM 720 O O . SER A 1 89 ? 9.360 -2.413 -0.730 1.00 95.25 89 SER A O 1
ATOM 722 N N . TYR A 1 90 ? 7.481 -3.305 0.111 1.00 95.81 90 TYR A N 1
ATOM 723 C CA . TYR A 1 90 ? 7.109 -2.133 0.893 1.00 95.81 90 TYR A CA 1
ATOM 724 C C . TYR A 1 90 ? 6.239 -2.557 2.074 1.00 95.81 90 TYR A C 1
ATOM 726 O O . TYR A 1 90 ? 5.402 -3.453 1.938 1.00 95.81 90 TYR A O 1
ATOM 734 N N . LEU A 1 91 ? 6.444 -1.923 3.226 1.00 96.06 91 LEU A N 1
ATOM 735 C CA . LEU A 1 91 ? 5.611 -2.109 4.407 1.00 96.06 91 LEU A CA 1
ATOM 736 C C . LEU A 1 91 ? 4.788 -0.850 4.632 1.00 96.06 91 LEU A C 1
ATOM 738 O O . LEU A 1 91 ? 5.324 0.258 4.639 1.00 96.06 91 LEU A O 1
ATOM 742 N N . PHE A 1 92 ? 3.493 -1.045 4.833 1.00 95.44 92 PHE A N 1
ATOM 743 C CA . PHE A 1 92 ? 2.608 -0.001 5.311 1.00 95.44 92 PHE A CA 1
ATOM 744 C C . PHE A 1 92 ? 2.272 -0.247 6.774 1.00 95.44 92 PHE A C 1
ATOM 746 O O . PHE A 1 92 ? 1.938 -1.371 7.153 1.00 95.44 92 PHE A O 1
ATOM 753 N N . GLU A 1 93 ? 2.307 0.819 7.560 1.00 95.81 93 GLU A N 1
ATOM 754 C CA . GLU A 1 93 ? 1.765 0.868 8.911 1.00 95.81 93 GLU A CA 1
ATOM 755 C C . GLU A 1 93 ? 0.452 1.644 8.871 1.00 95.81 93 GLU A C 1
ATOM 757 O O . GLU A 1 93 ? 0.398 2.761 8.353 1.00 95.81 93 GLU A O 1
ATOM 762 N N . ILE A 1 94 ? -0.609 1.040 9.390 1.00 94.75 94 ILE A N 1
ATOM 763 C CA . ILE A 1 94 ? -1.929 1.647 9.513 1.00 94.75 94 ILE A CA 1
ATOM 764 C C . ILE A 1 94 ? -2.321 1.609 10.987 1.00 94.75 94 ILE A C 1
ATOM 766 O O . ILE A 1 94 ? -2.311 0.542 11.598 1.00 94.75 94 ILE A O 1
ATOM 770 N N . GLU A 1 95 ? -2.685 2.758 11.545 1.00 96.25 95 GLU A N 1
ATOM 771 C CA . GLU A 1 95 ? -3.169 2.887 12.921 1.00 96.25 95 GLU A CA 1
ATOM 772 C C . GLU A 1 95 ? -4.556 3.530 12.920 1.00 96.25 95 GLU A C 1
ATOM 774 O O . GLU A 1 95 ? -4.750 4.546 12.253 1.00 96.25 95 GLU A O 1
ATOM 779 N N . LYS A 1 96 ? -5.529 2.919 13.603 1.00 95.69 96 LYS A N 1
ATOM 780 C CA . LYS A 1 96 ? -6.857 3.506 13.814 1.00 95.69 96 LYS A CA 1
ATOM 781 C C . LYS A 1 96 ? -6.749 4.609 14.867 1.00 95.69 96 LYS A C 1
ATOM 783 O O . LYS A 1 96 ? -6.115 4.396 15.899 1.00 95.69 96 LYS A O 1
ATOM 788 N N . GLU A 1 97 ? -7.362 5.755 14.593 1.00 91.44 97 GLU A N 1
ATOM 789 C CA . GLU A 1 97 ? -7.468 6.880 15.534 1.00 91.44 97 GLU A CA 1
ATOM 790 C C . GLU A 1 97 ? -8.727 6.796 16.408 1.00 91.44 97 GLU A C 1
ATOM 792 O O . GLU A 1 97 ? -9.781 6.334 15.903 1.00 91.44 97 GLU A O 1
#

InterPro domains:
  IPR013780 Glycosyl hydrolase, all-beta [G3DSA:2.60.40.1180] (1-97)
  IPR031705 Glycosyl hydrolase family 36, C-terminal [PF16874] (13-93)

Secondary structure (DSSP, 8-state):
-PPP-TTEEEEEEEETTEEEEEEEESS--TT--S--EE---SS-TTSEEEETTTEEEEHHHHHHH-EEPPPBP-SS-TTT-SB-SSSEEEEEEEEE-

Radius of gyration: 14.04 Å; chains: 1; bounding box: 31×26×36 Å

pLDDT: mean 88.03, std 12.05, range [29.39, 97.38]

Organism: NCBI:txid1423748

Foldseek 3Di:
DPDDPPQKDKDKDDDDQKIKIKIKGAFDDAPDDQQDADADQDFDQQWWKDKPVHDIDGSVCCNPRHHGDAAEDHPPCVVRGPFYGGTTMDMMMIGTD